Protein AF-A0A1B6LHG7-F1 (afdb_monomer)

Radius of gyration: 48.0 Å; Cα contacts (8 Å, |Δi|>4): 235; chains: 1; bounding box: 85×39×118 Å

Nearest PDB structures (foldseek):
  6tql-assembly1_A  TM=4.955E-01  e=5.278E-03  Homo sapiens
  7pfp-assembly1_A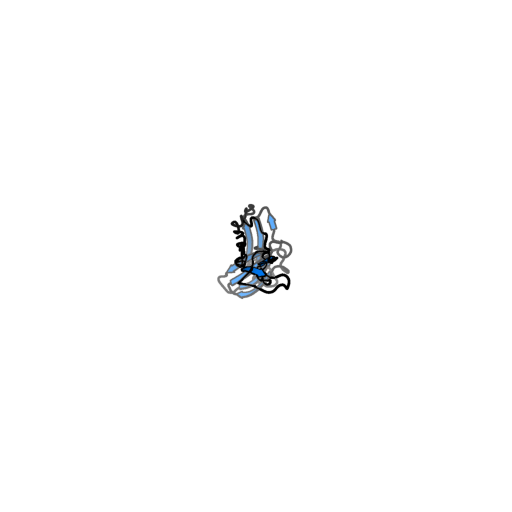  TM=5.098E-01  e=9.584E-03  Homo sapiens
  6vhh-assembly1_A  TM=4.810E-01  e=7.560E+00  Homo sapiens
  5w8m-assembly4_D  TM=4.984E-01  e=7.981E+00  Thermochaetoides thermophila
  7our-assembly1_F  TM=3.521E-01  e=5.764E+00  Gammaproteobacteria bacterium

Solvent-accessible surface area (backbone atoms only — not comparable to full-atom values): 10189 Å² total; per-residue (Å²): 132,91,60,62,48,80,46,74,49,75,52,100,54,67,38,48,24,32,39,25,19,61,97,18,65,88,69,23,55,50,80,40,76,74,39,38,70,53,72,50,75,37,42,62,84,20,81,55,23,54,26,44,77,55,96,48,32,38,36,37,44,38,35,43,30,64,42,85,87,58,90,58,92,84,42,45,77,45,79,49,74,48,80,49,89,76,72,86,75,86,79,75,73,73,82,76,80,80,72,77,76,83,78,78,80,81,79,79,75,76,83,82,78,76,73,46,80,47,46,20,42,88,82,74,42,80,55,94,76,85,59,96,87,66,68,70,44,86,44,77,48,61,74,85,93,52,98,71,87,88,81,91,87,80,89,130

Structure (mmCIF, N/CA/C/O backbone):
data_AF-A0A1B6LHG7-F1
#
_entry.id   AF-A0A1B6LHG7-F1
#
loop_
_atom_site.group_PDB
_atom_site.id
_atom_site.type_symbol
_atom_site.label_atom_id
_atom_site.label_alt_id
_atom_site.label_comp_id
_atom_site.label_asym_id
_atom_site.label_entity_id
_atom_site.label_seq_id
_atom_site.pdbx_PDB_ins_code
_atom_site.Cartn_x
_atom_site.Cartn_y
_atom_site.Cartn_z
_atom_site.occupancy
_atom_site.B_iso_or_equiv
_atom_site.auth_seq_id
_atom_site.auth_comp_id
_atom_site.auth_asym_id
_atom_site.auth_atom_id
_atom_site.pdbx_PDB_model_num
ATOM 1 N N . LYS A 1 1 ? 3.290 -0.629 -3.770 1.00 59.53 1 LYS A N 1
ATOM 2 C CA . LYS A 1 1 ? 3.063 0.649 -3.051 1.00 59.53 1 LYS A CA 1
ATOM 3 C C . LYS A 1 1 ? 2.002 0.360 -2.002 1.00 59.53 1 LYS A C 1
ATOM 5 O O . LYS A 1 1 ? 0.918 -0.052 -2.399 1.00 59.53 1 LYS A O 1
ATOM 10 N N . ASP A 1 2 ? 2.324 0.461 -0.716 1.00 69.12 2 ASP A N 1
ATOM 11 C CA . ASP A 1 2 ? 1.348 0.178 0.341 1.00 69.12 2 ASP A CA 1
ATOM 12 C C . ASP A 1 2 ? 0.274 1.267 0.357 1.00 69.12 2 ASP A C 1
ATOM 14 O O . ASP A 1 2 ? 0.584 2.455 0.314 1.00 69.12 2 ASP A O 1
ATOM 18 N N . THR A 1 3 ? -0.993 0.859 0.343 1.00 86.38 3 THR A N 1
ATOM 19 C CA . THR A 1 3 ? -2.157 1.763 0.250 1.00 86.38 3 THR A CA 1
ATOM 20 C C . THR A 1 3 ? -3.100 1.637 1.448 1.00 86.38 3 THR A C 1
ATOM 22 O O . THR A 1 3 ? -4.145 2.294 1.495 1.00 86.38 3 THR A O 1
ATOM 25 N N . ARG A 1 4 ? -2.758 0.776 2.416 1.00 92.38 4 ARG A N 1
ATOM 26 C CA . ARG A 1 4 ? -3.629 0.380 3.527 1.00 92.38 4 ARG A CA 1
ATOM 27 C C . ARG A 1 4 ? -2.841 0.216 4.823 1.00 92.38 4 ARG A C 1
ATOM 29 O O . ARG A 1 4 ? -1.697 -0.228 4.797 1.00 92.38 4 ARG A O 1
ATOM 36 N N . ILE A 1 5 ? -3.480 0.536 5.944 1.00 93.38 5 ILE A N 1
ATOM 37 C CA . ILE A 1 5 ? -2.988 0.266 7.299 1.00 93.38 5 ILE A CA 1
ATOM 38 C C . ILE A 1 5 ? -3.742 -0.949 7.835 1.00 93.38 5 ILE A C 1
ATOM 40 O O . ILE A 1 5 ? -4.970 -0.963 7.856 1.00 93.38 5 ILE A O 1
ATOM 44 N N . ALA A 1 6 ? -3.003 -1.964 8.269 1.00 94.69 6 ALA A N 1
ATOM 45 C CA . ALA A 1 6 ? -3.556 -3.191 8.822 1.00 94.69 6 ALA A CA 1
ATOM 46 C C . ALA A 1 6 ? -3.738 -3.074 10.338 1.00 94.69 6 ALA A C 1
ATOM 48 O O . ALA A 1 6 ? -2.752 -2.961 11.066 1.00 94.69 6 ALA A O 1
ATOM 49 N N . VAL A 1 7 ? -4.973 -3.158 10.826 1.00 96.44 7 VAL A N 1
ATOM 50 C CA . VAL A 1 7 ? -5.259 -3.230 12.263 1.00 96.44 7 VAL A CA 1
ATOM 51 C C . VAL A 1 7 ? -5.631 -4.662 12.605 1.00 96.44 7 VAL A C 1
ATOM 53 O O . VAL A 1 7 ? -6.748 -5.095 12.338 1.00 96.44 7 VAL A O 1
ATOM 56 N N . GLN A 1 8 ? -4.683 -5.405 13.173 1.00 96.88 8 GLN A N 1
ATOM 57 C CA . GLN A 1 8 ? -4.911 -6.767 13.646 1.00 96.88 8 GLN A CA 1
ATOM 58 C C . GLN A 1 8 ? -5.246 -6.750 15.136 1.00 96.88 8 GLN A C 1
ATOM 60 O O . GLN A 1 8 ? -4.510 -6.183 15.944 1.00 96.88 8 GLN A O 1
ATOM 65 N N . VAL A 1 9 ? -6.359 -7.377 15.495 1.00 96.50 9 VAL A N 1
ATOM 66 C CA . VAL A 1 9 ? -6.846 -7.469 16.868 1.00 96.50 9 VAL A CA 1
ATOM 67 C C . VAL A 1 9 ? -6.795 -8.918 17.308 1.00 96.50 9 VAL A C 1
ATOM 69 O O . VAL A 1 9 ? -7.274 -9.800 16.598 1.00 96.50 9 VAL A O 1
ATOM 72 N N . ARG A 1 10 ? -6.238 -9.138 18.500 1.00 96.69 10 ARG A N 1
ATOM 73 C CA . ARG A 1 10 ? -6.261 -10.422 19.192 1.00 96.69 10 ARG A CA 1
ATOM 74 C C . ARG A 1 10 ? -6.938 -10.263 20.548 1.00 96.69 10 ARG A C 1
ATOM 76 O O . ARG A 1 10 ? -6.560 -9.376 21.314 1.00 96.69 10 ARG A O 1
ATOM 83 N N . THR A 1 11 ? -7.917 -11.106 20.848 1.00 94.19 11 THR A N 1
ATOM 84 C CA . THR A 1 11 ? -8.658 -11.094 22.1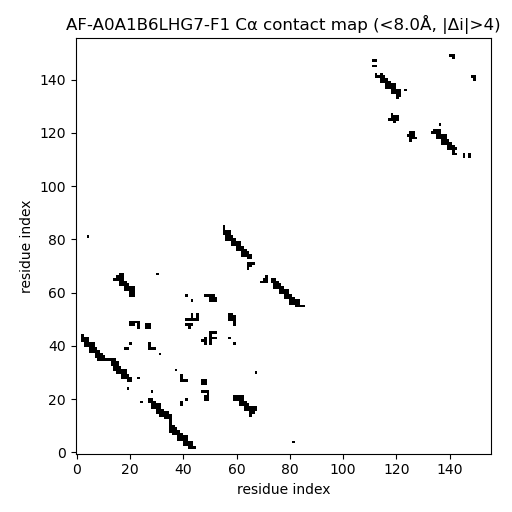17 1.00 94.19 11 THR A CA 1
ATOM 85 C C . THR A 1 11 ? -8.364 -12.349 22.939 1.00 94.19 11 THR A C 1
ATOM 87 O O . THR A 1 11 ? -7.978 -13.385 22.413 1.00 94.19 11 THR A O 1
ATOM 90 N N . ASN A 1 12 ? -8.544 -12.273 24.262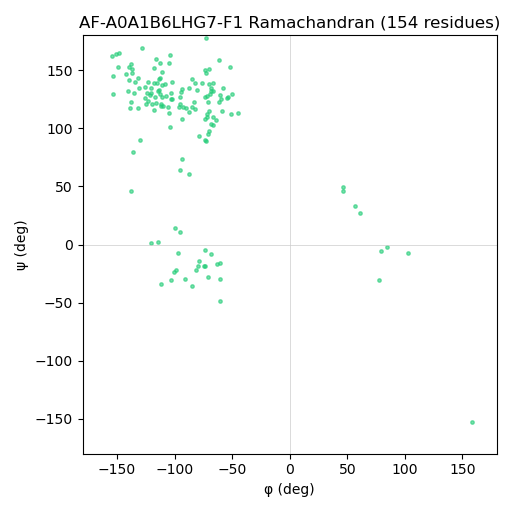 1.00 94.44 12 ASN A N 1
ATOM 91 C CA . ASN A 1 12 ? -8.309 -13.417 25.164 1.00 94.44 12 ASN A CA 1
ATOM 92 C C . ASN A 1 12 ? -9.458 -14.442 25.161 1.00 94.44 12 ASN A C 1
ATOM 94 O O . ASN A 1 12 ? -9.329 -15.527 25.721 1.00 94.44 12 ASN A O 1
ATOM 98 N N . LYS A 1 13 ? -10.611 -14.063 24.606 1.00 92.88 13 LYS A N 1
ATOM 99 C CA . LYS A 1 13 ? -11.814 -14.887 24.448 1.00 92.88 13 LYS A CA 1
ATOM 100 C C . LYS A 1 13 ? -12.391 -14.634 23.054 1.00 92.88 13 LYS A C 1
ATOM 102 O O . LYS A 1 13 ? -12.160 -13.536 22.535 1.00 92.88 13 LYS A O 1
ATOM 107 N N . PRO A 1 14 ? -13.156 -15.580 22.482 1.00 93.38 14 PRO A N 1
ATOM 108 C CA . PRO A 1 14 ? -13.823 -15.363 21.206 1.00 93.38 14 PRO A CA 1
ATOM 109 C C . PRO A 1 14 ? -14.672 -14.093 21.240 1.00 93.38 14 PRO A C 1
ATOM 111 O O . PRO A 1 14 ? -15.487 -13.893 22.145 1.00 93.38 14 PRO A O 1
ATOM 114 N N . PHE A 1 15 ? -14.441 -13.222 20.267 1.00 93.12 15 PHE A N 1
ATOM 115 C CA . PHE A 1 15 ? -15.159 -11.975 20.098 1.00 93.12 15 PHE A CA 1
ATOM 116 C C . PHE A 1 15 ? -16.329 -12.193 19.135 1.00 93.12 15 PHE A C 1
ATOM 118 O O . PHE A 1 15 ? -16.189 -12.823 18.085 1.00 93.12 15 PHE A O 1
ATOM 125 N N . ASN A 1 16 ? -17.490 -11.672 19.522 1.00 93.00 16 ASN A N 1
ATOM 126 C CA . ASN A 1 16 ? -18.686 -11.584 18.696 1.00 93.00 16 ASN A CA 1
ATOM 127 C C . ASN A 1 16 ? -19.091 -10.116 18.691 1.00 93.00 16 ASN A C 1
ATOM 129 O O . ASN A 1 16 ? -19.281 -9.559 19.768 1.00 93.00 16 ASN A O 1
ATOM 133 N N . GLY A 1 17 ? -19.163 -9.486 17.525 1.00 93.12 17 GLY A N 1
ATOM 134 C CA . GLY A 1 17 ? -19.395 -8.050 17.429 1.00 93.12 17 GLY A CA 1
ATOM 135 C C . GLY A 1 17 ? -18.920 -7.479 16.102 1.00 93.12 17 GLY A C 1
ATOM 136 O O . GLY A 1 17 ? -18.860 -8.187 15.102 1.00 93.12 17 GLY A O 1
ATOM 137 N N . ARG A 1 18 ? -18.552 -6.199 16.093 1.00 94.12 18 ARG A N 1
ATOM 138 C CA . ARG A 1 18 ? -18.073 -5.495 14.897 1.00 94.12 18 ARG A CA 1
ATOM 139 C C . ARG A 1 18 ? -16.867 -4.633 15.238 1.00 94.12 18 ARG A C 1
ATOM 141 O O . ARG A 1 18 ? -16.770 -4.085 16.337 1.00 94.12 18 ARG A O 1
ATOM 148 N N . ILE A 1 19 ? -15.952 -4.487 14.288 1.00 96.12 19 ILE A N 1
ATOM 149 C CA . ILE A 1 19 ? -14.863 -3.507 14.349 1.00 96.12 19 ILE A CA 1
ATOM 150 C C . ILE A 1 19 ? -14.980 -2.567 13.154 1.00 96.12 19 ILE A C 1
ATOM 152 O O . ILE A 1 19 ? -15.223 -3.015 12.036 1.00 96.12 19 ILE A O 1
ATOM 156 N N . TYR A 1 20 ? -14.833 -1.263 13.382 1.00 96.31 20 TYR A N 1
ATOM 157 C CA . TYR A 1 20 ? -15.019 -0.260 12.334 1.00 96.31 20 TYR A CA 1
ATOM 158 C C . TYR A 1 20 ? -14.247 1.034 12.591 1.00 96.31 20 TYR A C 1
ATOM 160 O O . TYR A 1 20 ? -13.829 1.320 13.715 1.00 96.31 20 TYR A O 1
ATOM 168 N N . ALA A 1 21 ? -14.071 1.839 11.545 1.00 97.19 21 ALA A N 1
ATOM 169 C CA . ALA A 1 21 ? -13.476 3.165 11.657 1.00 97.19 21 ALA A CA 1
ATOM 170 C C . ALA A 1 21 ? -14.503 4.207 12.137 1.00 97.19 21 ALA A C 1
ATOM 172 O O . ALA A 1 21 ? -15.618 4.307 11.618 1.00 97.19 21 ALA A O 1
ATOM 173 N N . LEU A 1 22 ? -14.127 5.023 13.121 1.00 95.12 22 LEU A N 1
ATOM 174 C CA . LEU A 1 22 ? -14.989 6.037 13.724 1.00 95.12 22 LEU A CA 1
ATOM 175 C C . LEU A 1 22 ? -15.464 7.057 12.671 1.00 95.12 22 LEU A C 1
ATOM 177 O O . LEU A 1 22 ? -14.664 7.687 11.975 1.00 95.12 22 LEU A O 1
ATOM 181 N N . GLY A 1 23 ? -16.785 7.230 12.580 1.00 93.44 23 GLY A N 1
ATOM 182 C CA . GLY A 1 23 ? -17.443 8.068 11.568 1.00 93.44 23 GLY A CA 1
ATOM 183 C C . GLY A 1 23 ? -17.700 7.367 10.226 1.00 93.44 23 GLY A C 1
ATOM 184 O O . GLY A 1 23 ? -18.295 7.969 9.336 1.00 93.44 23 GLY A O 1
ATOM 185 N N . ARG A 1 24 ? -17.276 6.105 10.073 1.00 94.94 24 ARG A N 1
ATOM 186 C CA . ARG A 1 24 ? -17.428 5.280 8.862 1.00 94.94 24 ARG A CA 1
ATOM 187 C C . ARG A 1 24 ? -17.841 3.836 9.200 1.00 94.94 24 ARG A C 1
ATOM 189 O O . ARG A 1 24 ? -17.285 2.886 8.654 1.00 94.94 24 ARG A O 1
ATOM 196 N N . SER A 1 25 ? -18.833 3.667 10.085 1.00 92.94 25 SER A N 1
ATOM 197 C CA . SER A 1 25 ? -19.317 2.341 10.519 1.00 92.94 25 SER A CA 1
ATOM 198 C C . SER A 1 25 ? -19.862 1.484 9.380 1.00 92.94 25 SER A C 1
ATOM 200 O O . SER A 1 25 ? -19.734 0.271 9.441 1.00 92.94 25 SER A O 1
ATOM 202 N N . GLU A 1 26 ? -20.419 2.090 8.328 1.00 92.44 26 GLU A N 1
ATOM 203 C CA . GLU A 1 26 ? -21.027 1.347 7.214 1.00 92.44 26 GLU A CA 1
ATOM 204 C C . GLU A 1 26 ? -20.059 1.039 6.074 1.00 92.44 26 GLU A C 1
ATOM 206 O O . GLU A 1 26 ? -20.188 0.013 5.416 1.00 92.44 26 GLU A O 1
ATOM 211 N N . THR A 1 27 ? -19.056 1.889 5.857 1.00 94.88 27 THR A N 1
ATOM 212 C CA . THR A 1 27 ? -18.136 1.770 4.713 1.00 94.88 27 THR A CA 1
ATOM 213 C C . THR A 1 27 ? -16.798 1.136 5.074 1.00 94.88 27 THR A C 1
ATOM 215 O O . THR A 1 27 ? -16.134 0.593 4.199 1.00 94.88 27 THR A O 1
ATOM 218 N N . CYS A 1 28 ? -16.383 1.191 6.343 1.00 95.81 28 CYS A N 1
ATOM 219 C CA . CYS A 1 28 ? -15.096 0.664 6.790 1.00 95.81 28 CYS A CA 1
ATOM 220 C C . CYS A 1 28 ? -15.258 -0.118 8.089 1.00 95.81 28 CYS A C 1
ATOM 222 O O . CYS A 1 28 ? -15.011 0.383 9.189 1.00 95.81 28 CYS A O 1
ATOM 224 N N . ASN A 1 29 ? -15.719 -1.354 7.940 1.00 95.75 29 ASN A N 1
ATOM 225 C CA . ASN A 1 29 ? -16.047 -2.247 9.036 1.00 95.75 29 ASN A CA 1
ATOM 226 C C . ASN A 1 29 ? -15.863 -3.707 8.637 1.00 95.75 29 ASN A C 1
ATOM 228 O O . ASN A 1 29 ? -15.826 -4.035 7.452 1.00 95.75 29 ASN A O 1
ATOM 232 N N . ILE A 1 30 ? -15.818 -4.565 9.648 1.00 96.00 30 ILE A N 1
ATOM 233 C CA . ILE A 1 30 ? -16.050 -5.997 9.509 1.00 96.00 30 ILE A CA 1
ATOM 234 C C . ILE A 1 30 ? -16.882 -6.486 10.697 1.00 96.00 30 ILE A C 1
ATOM 236 O O . ILE A 1 30 ? -16.667 -6.058 11.837 1.00 96.00 30 ILE A O 1
ATOM 240 N N . ASP A 1 31 ? -17.807 -7.401 10.433 1.00 94.88 31 ASP A N 1
ATOM 241 C CA . ASP A 1 31 ? -18.456 -8.187 11.477 1.00 94.88 31 ASP A CA 1
ATOM 242 C C . ASP A 1 31 ? -17.564 -9.368 11.853 1.00 94.88 31 ASP A C 1
ATOM 244 O O . ASP A 1 31 ? -16.939 -10.014 11.008 1.00 94.88 31 ASP A O 1
ATOM 248 N N . VAL A 1 32 ? -17.486 -9.636 13.148 1.00 94.75 32 VAL A N 1
ATOM 249 C CA . VAL A 1 32 ? -16.651 -10.682 13.720 1.00 94.75 32 VAL A CA 1
ATOM 250 C C . VAL A 1 32 ? -17.558 -11.651 14.452 1.00 94.75 32 VAL A C 1
ATOM 252 O O . VAL A 1 32 ? -18.268 -11.276 15.385 1.00 94.75 32 VAL A O 1
ATOM 255 N N . ILE A 1 33 ? -17.519 -12.908 14.025 1.00 94.12 33 ILE A N 1
ATOM 256 C CA . ILE A 1 33 ? -18.329 -13.981 14.588 1.00 94.12 33 ILE A CA 1
ATOM 257 C C . ILE A 1 33 ? -17.375 -15.017 15.163 1.00 94.12 33 ILE A C 1
ATOM 259 O O . ILE A 1 33 ? -16.610 -15.640 14.431 1.00 94.12 33 ILE A O 1
ATOM 263 N N . ASN A 1 34 ? -17.436 -15.181 16.479 1.00 94.88 34 ASN A N 1
ATOM 264 C CA . ASN A 1 34 ? -16.734 -16.194 17.253 1.00 94.88 34 ASN A CA 1
ATOM 265 C C . ASN A 1 34 ? -15.245 -16.339 16.891 1.00 94.88 34 ASN A C 1
ATOM 267 O O . ASN A 1 34 ? -14.751 -17.451 16.717 1.00 94.88 34 ASN A O 1
ATOM 271 N N . SER A 1 35 ? -14.535 -15.214 16.771 1.00 96.31 35 SER A N 1
ATOM 272 C CA . SER A 1 35 ? -13.107 -15.191 16.438 1.00 96.31 35 SER A CA 1
ATOM 273 C C . SER A 1 35 ? -12.309 -14.457 17.503 1.00 96.31 35 SER A C 1
ATOM 275 O O . SER A 1 35 ? -12.738 -13.430 18.022 1.00 96.31 35 SER A O 1
ATOM 277 N N . ASP A 1 36 ? -11.135 -14.977 17.832 1.00 96.25 36 ASP A N 1
ATOM 278 C CA . ASP A 1 36 ? -10.157 -14.348 18.715 1.00 96.25 36 ASP A CA 1
ATOM 279 C C . ASP A 1 36 ? -9.062 -13.586 17.950 1.00 96.25 36 ASP A C 1
ATOM 281 O O . ASP A 1 36 ? -8.270 -12.876 18.570 1.00 96.25 36 ASP A O 1
ATOM 285 N N . LEU A 1 37 ? -9.023 -13.700 16.616 1.00 96.94 37 LEU A N 1
ATOM 286 C CA . LEU A 1 37 ? -8.071 -13.022 15.738 1.00 96.94 37 LEU A CA 1
ATOM 287 C C . LEU A 1 37 ? -8.771 -12.497 14.481 1.00 96.94 37 LEU A C 1
ATOM 289 O O . LEU A 1 37 ? -9.273 -13.255 13.652 1.00 96.94 37 LEU A O 1
ATOM 293 N N . PHE A 1 38 ? -8.768 -11.181 14.306 1.00 96.56 38 PHE A N 1
ATOM 294 C CA . PHE A 1 38 ? -9.417 -10.530 13.169 1.00 96.56 38 PHE A CA 1
ATOM 295 C C . PHE A 1 38 ? -8.676 -9.260 12.756 1.00 96.56 38 PHE A C 1
ATOM 297 O O . PHE A 1 38 ? -7.799 -8.765 13.468 1.00 96.56 38 PHE A O 1
ATOM 304 N N . ARG A 1 39 ? -8.983 -8.755 11.558 1.00 96.56 39 ARG A N 1
ATOM 305 C CA . ARG A 1 39 ? -8.240 -7.658 10.937 1.00 96.56 39 ARG A CA 1
ATOM 306 C C . ARG A 1 39 ? -9.163 -6.682 10.224 1.00 96.56 39 ARG A C 1
ATOM 308 O O . ARG A 1 39 ? -9.959 -7.098 9.394 1.00 96.56 39 ARG A O 1
ATOM 315 N N . LEU A 1 40 ? -8.970 -5.392 10.482 1.00 96.69 40 LEU A N 1
ATOM 316 C CA . LEU A 1 40 ? -9.568 -4.303 9.715 1.00 96.69 40 LEU A CA 1
ATOM 317 C C . LEU A 1 40 ? -8.490 -3.616 8.865 1.00 96.69 40 LEU A C 1
ATOM 319 O O . LEU A 1 40 ? -7.453 -3.200 9.385 1.00 96.69 40 LEU A O 1
ATOM 323 N N . ASP A 1 41 ? -8.751 -3.482 7.567 1.00 95.69 41 ASP A N 1
ATOM 324 C CA . ASP A 1 41 ? -7.907 -2.729 6.640 1.00 95.69 41 ASP A CA 1
ATOM 325 C C . ASP A 1 41 ? -8.402 -1.289 6.518 1.00 95.69 41 ASP A C 1
ATOM 327 O O . ASP A 1 41 ? -9.502 -1.039 6.033 1.00 95.69 41 ASP A O 1
ATOM 331 N N . LEU A 1 42 ? -7.564 -0.332 6.904 1.00 95.25 42 LEU A N 1
ATOM 332 C CA . LEU A 1 42 ? -7.865 1.090 6.793 1.00 95.25 42 LEU A CA 1
ATOM 333 C C . LEU A 1 42 ? -7.254 1.657 5.512 1.00 95.25 42 LEU A C 1
ATOM 335 O O . LEU A 1 42 ? -6.033 1.674 5.344 1.00 95.25 42 LEU A O 1
ATOM 339 N N . THR A 1 43 ? -8.089 2.167 4.611 1.00 93.69 43 THR A N 1
ATOM 340 C CA . THR A 1 43 ? -7.638 2.839 3.384 1.00 93.69 43 THR A CA 1
ATOM 341 C C . THR A 1 43 ? -6.912 4.145 3.713 1.00 93.69 43 THR A C 1
ATOM 343 O O . THR A 1 43 ? -7.446 4.978 4.452 1.00 93.69 43 THR A O 1
ATOM 346 N N . MET A 1 44 ? -5.736 4.382 3.128 1.00 91.50 44 MET A N 1
ATOM 347 C CA . MET A 1 44 ? -4.983 5.630 3.342 1.00 91.50 44 MET A CA 1
ATOM 348 C C . MET A 1 44 ? -5.577 6.853 2.624 1.00 91.50 44 MET A C 1
ATOM 350 O O . MET A 1 44 ? -5.283 7.975 3.017 1.00 91.50 44 MET A O 1
ATOM 354 N N . SER A 1 45 ? -6.433 6.653 1.614 1.00 85.75 45 SER A N 1
ATOM 355 C CA . SER A 1 45 ? -7.102 7.715 0.837 1.00 85.75 45 SER A CA 1
ATOM 356 C C . SER A 1 45 ? -8.145 8.518 1.629 1.00 85.75 45 SER A C 1
ATOM 358 O O . SER A 1 45 ? -8.666 9.509 1.128 1.00 85.75 45 SER A O 1
ATOM 360 N N . GLY A 1 46 ? -8.475 8.099 2.855 1.00 77.88 46 GLY A N 1
ATOM 361 C CA . GLY A 1 46 ? -9.346 8.828 3.781 1.00 77.88 46 GLY A CA 1
ATOM 362 C C . GLY A 1 46 ? -10.850 8.742 3.495 1.00 77.88 46 GLY A C 1
ATOM 363 O O . GLY A 1 46 ? -11.631 8.748 4.442 1.00 77.88 46 GLY A O 1
ATOM 364 N N . GLN A 1 47 ? -11.279 8.598 2.238 1.00 84.81 47 GLN A N 1
ATOM 365 C CA . GLN A 1 47 ? -12.699 8.643 1.861 1.00 84.81 47 GLN A CA 1
ATOM 366 C C . GLN A 1 47 ? -13.537 7.541 2.534 1.00 84.81 47 GLN A C 1
ATOM 368 O O . GLN A 1 47 ? -14.554 7.847 3.167 1.00 84.81 47 GLN A O 1
ATOM 373 N N . ASP A 1 48 ? -13.062 6.296 2.485 1.00 89.38 48 ASP A N 1
ATOM 374 C CA . ASP A 1 48 ? -13.832 5.129 2.931 1.00 89.38 48 ASP A CA 1
ATOM 375 C C . ASP A 1 48 ? -13.720 4.882 4.439 1.00 89.38 48 ASP A C 1
ATOM 377 O O . ASP A 1 48 ? -14.703 4.512 5.079 1.00 89.38 48 ASP A O 1
ATOM 381 N N . CYS A 1 49 ? -12.544 5.147 5.020 1.00 94.62 49 CYS A N 1
ATOM 382 C CA . CYS A 1 49 ? -12.228 4.846 6.421 1.00 94.62 49 CYS A CA 1
ATOM 383 C C . CYS A 1 49 ? -11.994 6.072 7.315 1.00 94.62 49 CYS A C 1
ATOM 385 O O . CYS A 1 49 ? -11.671 5.895 8.483 1.00 94.62 49 CYS A O 1
ATOM 387 N N . ASN A 1 50 ? -12.131 7.308 6.822 1.00 95.19 50 ASN A N 1
ATOM 388 C CA . ASN A 1 50 ? -11.839 8.536 7.585 1.00 95.19 50 ASN A CA 1
ATOM 389 C C . ASN A 1 50 ? -10.394 8.587 8.132 1.00 95.19 50 ASN A C 1
ATOM 391 O O . ASN A 1 50 ? -10.119 9.093 9.221 1.00 95.19 50 ASN A O 1
ATOM 395 N N . THR A 1 51 ? -9.446 8.006 7.394 1.00 95.31 51 THR A N 1
ATOM 396 C CA . THR A 1 51 ? -8.014 8.088 7.705 1.00 95.31 51 THR A CA 1
ATOM 397 C C . THR A 1 51 ? -7.513 9.501 7.433 1.00 95.31 51 THR A C 1
ATOM 399 O O . THR A 1 51 ? -7.622 9.998 6.316 1.00 95.31 51 THR A O 1
ATOM 402 N N . GLN A 1 52 ? -6.946 10.143 8.450 1.00 94.62 52 GLN A N 1
ATOM 403 C CA . GLN A 1 52 ? -6.371 11.482 8.351 1.00 94.62 52 GLN A CA 1
ATOM 404 C C . GLN A 1 52 ? -4.875 11.378 8.076 1.00 94.62 52 GLN A C 1
ATOM 406 O O . GLN A 1 52 ? -4.177 10.669 8.800 1.00 94.62 52 GLN A O 1
ATOM 411 N N . SER A 1 53 ? -4.377 12.110 7.083 1.00 92.62 53 SER A N 1
ATOM 412 C CA . SER A 1 53 ? -2.953 12.167 6.746 1.00 92.62 53 SER A CA 1
ATOM 413 C C . SER A 1 53 ? -2.402 13.577 6.953 1.00 92.62 53 SER A C 1
ATOM 415 O O . SER A 1 53 ? -2.866 14.519 6.312 1.00 92.62 53 SER A O 1
ATOM 417 N N . VAL A 1 54 ? -1.390 13.724 7.806 1.00 92.06 54 VAL A N 1
ATOM 418 C CA . VAL A 1 54 ? -0.677 14.987 8.041 1.00 92.06 54 VAL A CA 1
ATOM 419 C C . VAL A 1 54 ? 0.819 14.703 7.983 1.00 92.06 54 VAL A C 1
ATOM 421 O O . VAL A 1 54 ? 1.318 13.913 8.778 1.00 92.06 54 VAL A O 1
ATOM 424 N N . THR A 1 55 ? 1.529 15.313 7.028 1.00 88.50 55 THR A N 1
ATOM 425 C CA . THR A 1 55 ? 3.005 15.260 6.922 1.00 88.50 55 THR A CA 1
ATOM 426 C C . THR A 1 55 ? 3.602 13.847 7.077 1.00 88.50 55 THR A C 1
ATOM 428 O O . THR A 1 55 ? 4.488 13.628 7.897 1.00 88.50 55 THR A O 1
ATOM 431 N N . GLY A 1 56 ? 3.078 12.858 6.342 1.00 88.31 56 GLY A N 1
ATOM 432 C CA . GLY A 1 56 ? 3.547 11.462 6.410 1.00 88.31 56 GLY A CA 1
ATOM 433 C C . GLY A 1 56 ? 3.024 10.646 7.601 1.00 88.31 56 GLY A C 1
ATOM 434 O O . GLY A 1 56 ? 3.232 9.436 7.651 1.00 88.31 56 GLY A O 1
ATOM 435 N N . VAL A 1 57 ? 2.296 11.267 8.531 1.00 92.69 57 VAL A N 1
ATOM 436 C CA . VAL A 1 57 ? 1.608 10.593 9.638 1.00 92.69 57 VAL A CA 1
ATOM 437 C C . VAL A 1 57 ? 0.161 10.327 9.247 1.00 92.69 57 VAL A C 1
ATOM 439 O O . VAL A 1 57 ? -0.606 11.254 8.992 1.00 92.69 57 VAL A O 1
ATOM 442 N N . TYR A 1 58 ? -0.229 9.059 9.248 1.00 94.62 58 TYR A N 1
ATOM 443 C CA . TYR A 1 58 ? -1.599 8.618 9.028 1.00 94.62 58 TYR A CA 1
ATOM 444 C C . TYR A 1 58 ? -2.221 8.221 10.359 1.00 94.62 58 TYR A C 1
ATOM 446 O O . TYR A 1 58 ? -1.629 7.463 11.127 1.00 94.62 58 TYR A O 1
ATOM 454 N N . SER A 1 59 ? -3.414 8.730 10.644 1.00 95.81 59 SER A N 1
ATOM 455 C CA . SER A 1 59 ? -4.129 8.454 11.883 1.00 95.81 59 SER A CA 1
ATOM 456 C C . SER A 1 59 ? -5.578 8.071 11.631 1.00 95.81 59 SER A C 1
ATOM 458 O O . SER A 1 59 ? -6.233 8.596 10.732 1.00 95.81 59 SER A O 1
ATOM 460 N N . ASN A 1 60 ? -6.075 7.142 12.436 1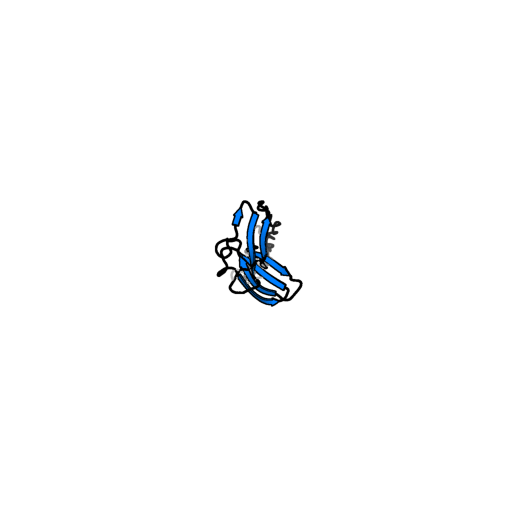.00 96.94 60 ASN A N 1
ATOM 461 C CA . ASN A 1 60 ? -7.454 6.690 12.388 1.00 96.94 60 ASN A CA 1
ATOM 462 C C . ASN A 1 60 ? -7.908 6.273 13.785 1.00 96.94 60 ASN A C 1
ATOM 464 O O . ASN A 1 60 ? -7.093 5.863 14.611 1.00 96.94 60 ASN A O 1
ATOM 468 N N . THR A 1 61 ? -9.202 6.374 14.054 1.00 97.38 61 THR A N 1
ATOM 469 C CA . THR A 1 61 ? -9.776 5.905 15.312 1.00 97.38 61 THR A CA 1
ATOM 470 C C . THR A 1 61 ? -10.653 4.706 15.010 1.00 97.38 61 THR A C 1
ATOM 472 O O . THR A 1 61 ? -11.605 4.828 14.251 1.00 97.38 61 THR A O 1
ATOM 475 N N . VAL A 1 62 ? -10.339 3.566 15.609 1.00 97.25 62 VAL A N 1
ATOM 476 C CA . VAL A 1 62 ? -11.032 2.296 15.399 1.00 97.25 62 VAL A CA 1
ATOM 477 C C . VAL A 1 62 ? -11.843 1.955 16.639 1.00 97.25 62 VAL A C 1
ATOM 479 O O . VAL A 1 62 ? -11.375 2.131 17.765 1.00 97.25 62 VAL A O 1
ATOM 482 N N . VAL A 1 63 ? -13.058 1.468 16.431 1.00 96.62 63 VAL A N 1
ATOM 483 C CA . VAL A 1 63 ? -13.996 1.076 17.480 1.00 96.62 63 VAL A CA 1
ATOM 484 C C . VAL A 1 63 ? -14.193 -0.432 17.430 1.00 96.62 63 VAL A C 1
ATOM 486 O O . VAL A 1 63 ? -14.462 -0.976 16.363 1.00 96.62 63 VAL A O 1
ATOM 489 N N . LEU A 1 64 ? -14.060 -1.099 18.576 1.00 95.81 64 LEU A N 1
ATOM 490 C CA . LEU A 1 64 ? -14.443 -2.494 18.783 1.00 95.81 64 LEU A CA 1
ATOM 491 C C . LEU A 1 64 ? -15.737 -2.505 19.590 1.00 95.81 64 LEU A C 1
ATOM 493 O O . LEU A 1 64 ? -15.736 -2.119 20.764 1.00 95.81 64 LEU A O 1
ATOM 497 N N . GLN A 1 65 ? -16.808 -2.965 18.957 1.00 94.38 65 GLN A N 1
ATOM 498 C CA . GLN A 1 65 ? -18.153 -2.996 19.511 1.00 94.38 65 GLN A CA 1
ATOM 499 C C . GLN A 1 65 ? -18.588 -4.445 19.744 1.00 94.38 65 GLN A C 1
ATOM 501 O O . GLN A 1 65 ? -18.654 -5.222 18.796 1.00 94.38 65 GLN A O 1
ATOM 506 N N . HIS A 1 66 ? -18.883 -4.822 20.990 1.00 90.69 66 HIS A N 1
ATOM 507 C CA . HIS A 1 66 ? -19.277 -6.199 21.342 1.00 90.69 66 HIS A CA 1
ATOM 508 C C . HIS A 1 66 ? -20.707 -6.552 20.911 1.00 90.69 66 HIS A C 1
ATOM 510 O O . HIS A 1 66 ? -21.071 -7.719 20.851 1.00 90.69 66 HIS A O 1
ATOM 516 N N . HIS A 1 67 ? -21.550 -5.559 20.644 1.00 83.75 67 HIS A N 1
ATOM 517 C CA . HIS A 1 67 ? -22.890 -5.777 20.107 1.00 83.75 67 HIS A CA 1
ATOM 518 C C . HIS A 1 67 ? -22.941 -5.267 18.667 1.00 83.75 67 HIS A C 1
ATOM 520 O O . HIS A 1 67 ? -22.270 -4.296 18.348 1.00 83.75 67 HIS A O 1
ATOM 526 N N . SER A 1 68 ? -23.744 -5.854 17.784 1.00 71.88 68 SER A N 1
ATOM 527 C CA . SER A 1 68 ? -23.809 -5.418 16.376 1.00 71.88 68 SER A CA 1
ATOM 528 C C . SER A 1 68 ? -24.497 -4.058 16.184 1.00 71.88 68 SER A C 1
ATOM 530 O O . SER A 1 68 ? -24.170 -3.329 15.255 1.00 71.88 68 SER A O 1
ATOM 532 N N . VAL A 1 69 ? -25.422 -3.691 17.082 1.00 73.62 69 VAL A N 1
ATOM 533 C CA . VAL A 1 69 ? -26.289 -2.500 16.915 1.00 73.62 69 VAL A CA 1
ATOM 534 C C . VAL A 1 69 ? -26.023 -1.358 17.906 1.00 73.62 69 VAL A C 1
ATOM 536 O O . VAL A 1 69 ? -26.183 -0.197 17.546 1.00 73.62 69 VAL A O 1
ATOM 539 N N . VAL A 1 70 ? -25.640 -1.642 19.154 1.00 81.19 70 VAL A N 1
ATOM 540 C CA . VAL A 1 70 ? -25.645 -0.640 20.236 1.00 81.19 70 VAL A CA 1
ATOM 541 C C . VAL A 1 70 ? -24.262 -0.536 20.860 1.00 81.19 70 VAL A C 1
ATOM 543 O O . VAL A 1 70 ? -23.696 -1.554 21.255 1.00 81.19 70 VAL A O 1
ATOM 546 N N . MET A 1 71 ? -23.749 0.692 20.998 1.00 83.31 71 MET A N 1
ATOM 547 C CA . MET A 1 71 ? -22.533 0.941 21.770 1.00 83.31 71 MET A CA 1
ATOM 548 C C . MET A 1 71 ? -22.805 0.894 23.275 1.00 83.31 71 MET A C 1
ATOM 550 O O . MET A 1 71 ? -23.786 1.441 23.779 1.00 83.31 71 MET A O 1
ATOM 554 N N . THR A 1 72 ? -21.890 0.280 24.011 1.00 87.31 72 THR A N 1
ATOM 555 C CA . THR A 1 72 ? -21.943 0.089 25.459 1.00 87.31 72 THR A CA 1
ATOM 556 C C . THR A 1 72 ? -20.651 0.568 26.120 1.00 87.31 72 THR A C 1
ATOM 558 O O . THR A 1 72 ? -19.634 0.800 25.471 1.00 87.31 72 THR A O 1
ATOM 561 N N . LYS A 1 73 ? -20.644 0.655 27.457 1.00 86.19 73 LYS A N 1
ATOM 562 C CA . LYS A 1 73 ? -19.426 0.977 28.228 1.00 86.19 73 LYS A CA 1
ATOM 563 C C . LYS A 1 73 ? -18.310 -0.072 28.086 1.00 86.19 73 LYS A C 1
ATOM 565 O O . LYS A 1 73 ? -17.174 0.205 28.465 1.00 86.19 73 LYS A O 1
ATOM 570 N N . ALA A 1 74 ? -18.626 -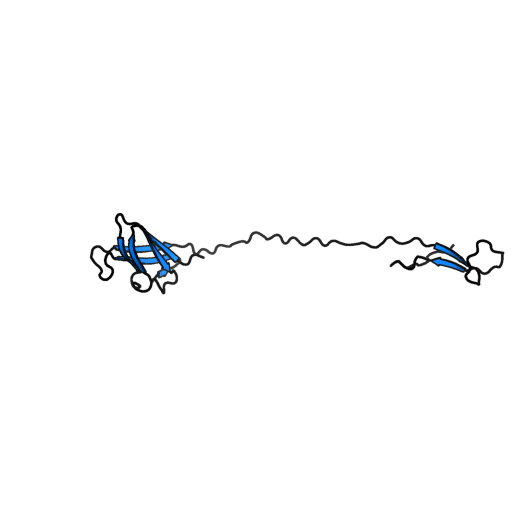1.274 27.600 1.00 85.31 74 ALA A N 1
ATOM 571 C CA . ALA A 1 74 ? -17.648 -2.340 27.403 1.00 85.31 74 ALA A CA 1
ATOM 572 C C . ALA A 1 74 ? -16.822 -2.159 26.118 1.00 85.31 74 ALA A C 1
ATOM 574 O O . ALA A 1 74 ? -15.737 -2.738 26.003 1.00 85.31 74 ALA A O 1
ATOM 575 N N . ASP A 1 75 ? -17.308 -1.344 25.182 1.00 92.25 75 ASP A N 1
ATOM 576 C CA . ASP A 1 75 ? -16.674 -1.140 23.886 1.00 92.25 75 ASP A CA 1
ATOM 577 C C . ASP A 1 75 ? -15.371 -0.360 24.007 1.00 92.25 75 ASP A C 1
ATOM 579 O O . ASP A 1 75 ? -15.151 0.425 24.937 1.00 92.25 75 ASP A O 1
ATOM 583 N N . LYS A 1 76 ? -14.463 -0.626 23.071 1.00 94.56 76 LYS A N 1
ATOM 584 C CA . LYS A 1 76 ? -13.103 -0.088 23.101 1.00 94.56 76 LYS A CA 1
ATOM 585 C C . LYS A 1 76 ? -12.863 0.782 21.886 1.00 94.56 76 LYS A C 1
ATOM 587 O O . LYS A 1 76 ? -13.258 0.441 20.778 1.00 94.56 76 LYS A O 1
ATOM 592 N N . ILE A 1 77 ? -12.189 1.902 22.108 1.00 95.69 77 ILE A N 1
ATOM 593 C CA . ILE A 1 77 ? -11.847 2.865 21.068 1.00 95.69 77 ILE A CA 1
ATOM 594 C C . ILE A 1 77 ? -10.331 3.029 21.080 1.00 95.69 77 ILE A C 1
ATOM 596 O O . ILE A 1 77 ? -9.749 3.368 22.111 1.00 95.69 77 ILE A O 1
ATOM 600 N N . TYR A 1 78 ? -9.697 2.795 19.937 1.00 97.25 78 TYR A N 1
ATOM 601 C CA . TYR A 1 78 ? -8.251 2.873 19.768 1.00 97.25 78 TYR A CA 1
ATOM 602 C C . TYR A 1 78 ? -7.899 3.910 18.717 1.00 97.25 78 TYR A C 1
ATOM 604 O O . TYR A 1 78 ? -8.416 3.883 17.604 1.00 97.25 78 TYR A O 1
ATOM 612 N N . LYS A 1 79 ? -6.970 4.806 19.046 1.00 96.94 79 LYS A N 1
ATOM 613 C CA . LYS A 1 79 ? -6.395 5.733 18.073 1.00 96.94 79 LYS A CA 1
ATOM 614 C C . LYS A 1 79 ? -5.120 5.130 17.493 1.00 96.94 79 LYS A C 1
ATOM 616 O O . LYS A 1 79 ? -4.100 5.066 18.172 1.00 96.94 79 LYS A O 1
ATOM 621 N N . VAL A 1 80 ? -5.189 4.702 16.240 1.00 95.81 80 VAL A N 1
ATOM 622 C CA . VAL A 1 80 ? -4.075 4.140 15.474 1.00 95.81 80 VAL A CA 1
ATOM 623 C C . VAL A 1 80 ? -3.320 5.277 14.790 1.00 95.81 80 VAL A C 1
ATOM 625 O O . VAL A 1 80 ? -3.932 6.181 14.216 1.00 95.81 80 VAL A O 1
ATOM 628 N N . LYS A 1 81 ? -1.986 5.248 14.859 1.00 95.00 81 LYS A N 1
ATOM 629 C CA . LYS A 1 81 ? -1.098 6.187 14.164 1.00 95.00 81 LYS A CA 1
ATOM 630 C C . LYS A 1 81 ? 0.056 5.431 13.516 1.00 95.00 81 LYS A C 1
ATOM 632 O O . LYS A 1 81 ? 0.730 4.659 14.189 1.00 95.00 81 LYS A O 1
ATOM 637 N N . CYS A 1 82 ? 0.303 5.703 12.242 1.00 93.25 82 CYS A N 1
ATOM 638 C CA . CYS A 1 82 ? 1.425 5.167 11.481 1.00 93.25 82 CYS A CA 1
ATOM 639 C C . CYS A 1 82 ? 2.200 6.325 10.855 1.00 93.25 82 CYS A C 1
ATOM 641 O O . CYS A 1 82 ? 1.617 7.154 10.159 1.00 93.25 82 CYS A O 1
ATOM 643 N N . THR A 1 83 ? 3.505 6.377 11.095 1.00 92.50 83 THR A N 1
ATOM 644 C CA . THR A 1 83 ? 4.391 7.389 10.512 1.00 92.50 83 THR A CA 1
ATOM 645 C C . THR A 1 83 ? 5.179 6.754 9.381 1.00 92.50 83 THR A C 1
ATOM 647 O O . THR A 1 83 ? 5.841 5.740 9.586 1.00 92.50 83 THR A O 1
ATOM 650 N N . TYR A 1 84 ? 5.108 7.356 8.200 1.00 88.50 84 TYR A N 1
ATOM 651 C CA . TYR A 1 84 ? 5.847 6.929 7.021 1.00 88.50 84 TYR A CA 1
ATOM 652 C C . TYR A 1 84 ? 6.919 7.956 6.689 1.00 88.50 84 TYR A C 1
ATOM 654 O O . TYR A 1 84 ? 6.671 9.163 6.710 1.00 88.50 84 TYR A O 1
ATOM 662 N N . ASP A 1 85 ? 8.102 7.456 6.353 1.00 84.44 85 ASP A N 1
ATOM 663 C CA . ASP A 1 85 ? 9.177 8.279 5.824 1.00 84.44 85 ASP A CA 1
ATOM 664 C C . ASP A 1 85 ? 8.832 8.703 4.388 1.00 84.44 85 ASP A C 1
ATOM 666 O O . ASP A 1 85 ? 8.746 7.875 3.480 1.00 84.44 85 ASP A O 1
ATOM 670 N N . MET A 1 86 ? 8.588 10.002 4.215 1.00 74.12 86 MET A N 1
ATOM 671 C CA . MET A 1 86 ? 8.281 10.641 2.932 1.00 74.12 86 MET A CA 1
ATOM 672 C C . MET A 1 86 ? 9.533 11.232 2.270 1.00 74.12 86 MET A C 1
ATOM 674 O O . MET A 1 86 ? 9.412 11.989 1.306 1.00 74.12 86 MET A O 1
ATOM 678 N N . SER A 1 87 ? 10.731 10.924 2.778 1.00 79.19 87 SER A N 1
ATOM 679 C CA . SER A 1 87 ? 11.973 11.356 2.148 1.00 79.19 87 SER A CA 1
ATOM 680 C C . SER A 1 87 ? 12.058 10.848 0.705 1.00 79.19 87 SER A C 1
ATOM 682 O O . SER A 1 87 ? 11.751 9.694 0.386 1.00 79.19 87 SER A O 1
ATOM 684 N N . SER A 1 88 ? 12.463 11.738 -0.201 1.00 64.31 88 SER A N 1
ATOM 685 C CA . SER A 1 88 ? 12.731 11.381 -1.587 1.00 64.31 88 SER A CA 1
ATOM 686 C C . SER A 1 88 ? 13.905 10.408 -1.630 1.00 64.31 88 SER A C 1
ATOM 688 O O . SER A 1 88 ? 15.053 10.796 -1.408 1.00 64.31 88 SER A O 1
ATOM 690 N N . LYS A 1 89 ? 13.630 9.135 -1.917 1.00 68.94 89 LYS A N 1
ATOM 691 C CA . LYS A 1 89 ? 14.688 8.161 -2.185 1.00 68.94 89 LYS A CA 1
ATOM 692 C C . LYS A 1 89 ? 15.121 8.299 -3.638 1.00 68.94 89 LYS A C 1
ATOM 694 O O . LYS A 1 89 ? 14.335 8.035 -4.544 1.00 68.94 89 LYS A O 1
ATOM 699 N N . ASN A 1 90 ? 16.377 8.680 -3.854 1.00 65.94 90 ASN A N 1
ATOM 700 C CA . ASN A 1 90 ? 17.008 8.565 -5.165 1.00 65.94 90 ASN A CA 1
ATOM 701 C C . ASN A 1 90 ? 17.251 7.080 -5.437 1.00 65.94 90 ASN A C 1
ATOM 703 O O . ASN A 1 90 ? 18.232 6.504 -4.971 1.00 65.94 90 ASN A O 1
ATOM 707 N N . ILE A 1 91 ? 16.316 6.447 -6.142 1.00 64.00 91 ILE A N 1
ATOM 708 C CA . ILE A 1 91 ? 16.479 5.073 -6.610 1.00 64.00 91 ILE A CA 1
ATOM 709 C C . ILE A 1 91 ? 17.367 5.144 -7.852 1.00 64.00 91 ILE A C 1
ATOM 711 O O . ILE A 1 91 ? 16.889 5.388 -8.958 1.00 64.00 91 ILE A O 1
ATOM 715 N N . THR A 1 92 ? 18.674 4.984 -7.673 1.00 65.62 92 THR A N 1
ATOM 716 C CA . THR A 1 92 ? 19.582 4.742 -8.791 1.00 65.62 92 THR A CA 1
ATOM 717 C C . THR A 1 92 ? 19.332 3.328 -9.293 1.00 65.62 92 THR A C 1
ATOM 719 O O . THR A 1 92 ? 19.649 2.346 -8.624 1.00 65.62 92 THR A O 1
ATOM 722 N N . PHE A 1 93 ? 18.745 3.212 -10.483 1.00 62.38 93 PHE A N 1
ATOM 723 C CA . PHE A 1 93 ? 18.833 1.970 -11.237 1.00 62.38 93 PHE A CA 1
ATOM 724 C C . PHE A 1 93 ? 20.322 1.715 -11.469 1.00 62.38 93 PHE A C 1
ATOM 726 O O . PHE A 1 93 ? 20.999 2.535 -12.092 1.00 62.38 93 PHE A O 1
ATOM 733 N N . GLY A 1 94 ? 20.852 0.632 -10.892 1.00 59.94 94 GLY A N 1
ATOM 734 C CA . GLY A 1 94 ? 22.212 0.192 -11.184 1.00 59.94 94 GLY A CA 1
ATOM 735 C C . GLY A 1 94 ? 22.367 0.122 -12.697 1.00 59.94 94 GLY A C 1
ATOM 736 O O . GLY A 1 94 ? 21.478 -0.405 -13.366 1.00 59.94 94 GLY A O 1
ATOM 737 N N . MET A 1 95 ? 23.426 0.743 -13.221 1.00 60.56 95 MET A N 1
ATOM 738 C CA . MET A 1 95 ? 23.661 0.887 -14.657 1.00 60.56 95 MET A CA 1
ATOM 739 C C . MET A 1 95 ? 23.383 -0.443 -15.359 1.00 60.56 95 MET A C 1
ATOM 741 O O . MET A 1 95 ? 24.076 -1.430 -15.116 1.00 60.56 95 MET A O 1
ATOM 745 N N . MET A 1 96 ? 22.345 -0.476 -16.193 1.00 57.88 96 MET A N 1
ATOM 746 C CA . MET A 1 96 ? 22.076 -1.627 -17.040 1.00 57.88 96 MET A CA 1
ATOM 747 C C . MET A 1 96 ? 23.181 -1.637 -18.098 1.00 57.88 96 MET A C 1
ATOM 749 O O . MET A 1 96 ? 23.277 -0.665 -18.851 1.00 57.88 96 MET A O 1
ATOM 753 N N . PRO A 1 97 ? 24.066 -2.649 -18.139 1.00 58.03 97 PRO A N 1
ATOM 754 C CA . PRO A 1 97 ? 25.107 -2.675 -19.146 1.00 58.03 97 PRO A CA 1
ATOM 755 C C . PRO A 1 97 ? 24.426 -2.871 -20.498 1.00 58.03 97 PRO A C 1
ATOM 757 O O . PRO A 1 97 ? 23.891 -3.942 -20.789 1.00 58.03 97 PRO A O 1
ATOM 760 N N . ILE A 1 98 ? 24.431 -1.824 -21.317 1.00 62.16 98 ILE A N 1
ATOM 761 C CA . ILE A 1 98 ? 24.143 -1.940 -22.740 1.00 62.16 98 ILE A CA 1
ATOM 762 C C . ILE A 1 98 ? 25.352 -2.678 -23.308 1.00 62.16 98 ILE A C 1
ATOM 764 O O . ILE A 1 98 ? 26.421 -2.099 -23.480 1.00 62.16 98 ILE A O 1
ATOM 768 N N . ARG A 1 99 ? 25.230 -3.994 -23.482 1.00 64.75 99 ARG A N 1
ATOM 769 C CA . ARG A 1 99 ? 26.175 -4.731 -24.315 1.00 64.75 99 ARG A CA 1
ATOM 770 C C . ARG A 1 99 ? 25.821 -4.371 -25.748 1.00 64.75 99 ARG A C 1
ATOM 772 O O . ARG A 1 99 ? 24.766 -4.789 -26.221 1.00 64.75 99 ARG A O 1
ATOM 779 N N . ASP A 1 100 ? 26.662 -3.574 -26.400 1.00 61.16 100 ASP A N 1
ATOM 780 C CA . ASP A 1 100 ? 26.607 -3.456 -27.853 1.00 61.16 100 ASP A CA 1
ATOM 781 C C . ASP A 1 100 ? 26.711 -4.874 -28.436 1.00 61.16 100 ASP A C 1
ATOM 783 O O . ASP A 1 100 ? 27.620 -5.619 -28.048 1.00 61.16 100 ASP A O 1
ATOM 787 N N . PRO A 1 101 ? 25.775 -5.310 -29.296 1.00 58.25 101 PRO A N 1
ATOM 788 C CA . PRO A 1 101 ? 25.938 -6.577 -29.986 1.00 58.25 101 PRO A CA 1
ATOM 789 C C . PRO A 1 101 ? 27.219 -6.494 -30.822 1.00 58.25 101 PRO A C 1
ATOM 791 O O . PRO A 1 101 ? 27.411 -5.528 -31.561 1.00 58.25 101 PRO A O 1
ATOM 794 N N . GLU A 1 102 ? 28.108 -7.483 -30.687 1.00 56.81 102 GLU A N 1
ATOM 795 C CA . GLU A 1 102 ? 29.312 -7.588 -31.513 1.00 56.81 102 GLU A CA 1
ATOM 796 C C . GLU A 1 102 ? 28.920 -7.479 -32.992 1.00 56.8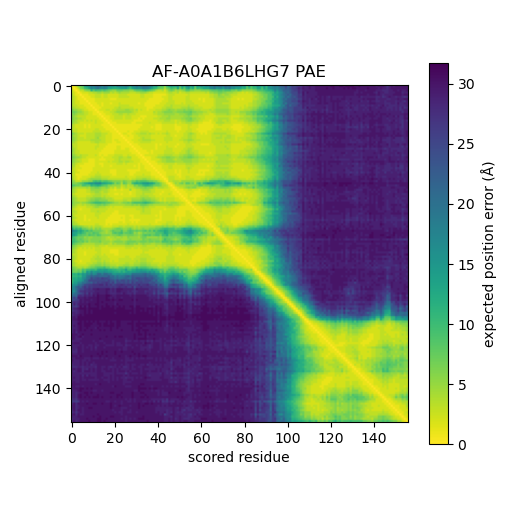1 102 GLU A C 1
ATOM 798 O O . GLU A 1 102 ? 28.245 -8.351 -33.544 1.00 56.81 102 GLU A O 1
ATOM 803 N N . MET A 1 103 ? 29.333 -6.389 -33.644 1.00 56.88 103 MET A N 1
ATOM 804 C CA . MET A 1 103 ? 29.289 -6.298 -35.096 1.00 56.88 103 MET A CA 1
ATOM 805 C C . MET A 1 103 ? 30.313 -7.285 -35.647 1.00 56.88 103 MET A C 1
ATOM 807 O O . MET A 1 103 ? 31.517 -7.039 -35.619 1.00 56.88 103 MET A O 1
ATOM 811 N N . ILE A 1 104 ? 29.824 -8.415 -36.146 1.00 57.25 104 ILE A N 1
ATOM 812 C CA . ILE A 1 104 ? 30.631 -9.381 -36.881 1.00 57.25 104 ILE A CA 1
ATOM 813 C C . ILE A 1 104 ? 31.045 -8.694 -38.187 1.00 57.25 104 ILE A C 1
ATOM 815 O O . ILE A 1 104 ? 30.239 -8.555 -39.108 1.00 57.25 104 ILE A O 1
ATOM 819 N N . SER A 1 105 ? 32.288 -8.224 -38.283 1.00 56.62 105 SER A N 1
ATOM 820 C CA . SER A 1 105 ? 32.832 -7.736 -39.549 1.00 56.62 105 SER A CA 1
ATOM 821 C C . SER A 1 105 ? 33.093 -8.935 -40.460 1.00 56.62 105 SER A C 1
ATOM 823 O O . SER A 1 105 ? 34.169 -9.532 -40.439 1.00 56.62 105 SER A O 1
ATOM 825 N N . ILE A 1 106 ? 32.092 -9.320 -41.247 1.00 51.47 106 ILE A N 1
ATOM 826 C CA . ILE A 1 106 ? 32.255 -10.313 -42.308 1.00 51.47 106 ILE A CA 1
ATOM 827 C C . ILE A 1 106 ? 33.023 -9.640 -43.451 1.00 51.47 106 ILE A C 1
ATOM 829 O O . ILE A 1 106 ? 32.440 -9.043 -44.351 1.00 51.47 106 ILE A O 1
ATOM 833 N N . THR A 1 107 ? 34.351 -9.714 -43.417 1.00 63.94 107 THR A N 1
ATOM 834 C CA . THR A 1 107 ? 35.201 -9.397 -44.571 1.00 63.94 107 THR A CA 1
ATOM 835 C C . THR A 1 107 ? 35.537 -10.691 -45.305 1.00 63.94 107 THR A C 1
ATOM 837 O O . THR A 1 107 ? 36.687 -11.121 -45.333 1.00 63.94 107 THR A O 1
ATOM 840 N N . SER A 1 108 ? 34.531 -11.364 -45.861 1.00 58.25 108 SER A N 1
ATOM 841 C CA . SER A 1 108 ? 34.746 -12.534 -46.716 1.00 58.25 108 SER A CA 1
ATOM 842 C C . SER A 1 108 ? 34.789 -12.092 -48.179 1.00 58.25 108 SER A C 1
ATOM 844 O O . SER A 1 108 ? 33.831 -12.295 -48.924 1.00 58.25 108 SER A O 1
ATOM 846 N N . ALA A 1 109 ? 35.881 -11.445 -48.590 1.00 68.06 109 ALA A N 1
ATOM 847 C CA . ALA A 1 109 ? 36.197 -11.398 -50.013 1.00 68.06 109 ALA A CA 1
ATOM 848 C C . ALA A 1 109 ? 36.701 -12.801 -50.417 1.00 68.06 109 ALA A C 1
ATOM 850 O O . ALA A 1 109 ? 37.576 -13.328 -49.725 1.00 68.06 109 ALA A O 1
ATOM 851 N N . PRO A 1 110 ? 36.135 -13.439 -51.457 1.00 70.69 110 PRO A N 1
ATOM 852 C CA . PRO A 1 110 ? 36.616 -14.737 -51.938 1.00 70.69 110 PRO A CA 1
ATOM 853 C C . PRO A 1 110 ? 38.068 -14.632 -52.425 1.00 70.69 110 PRO A C 1
ATOM 855 O O . PRO A 1 110 ? 38.530 -13.547 -52.736 1.00 70.69 110 PRO A O 1
ATOM 858 N N . GLU A 1 111 ? 38.819 -15.729 -52.489 1.00 80.94 111 GLU A N 1
ATOM 859 C CA . GLU A 1 111 ? 40.209 -15.688 -52.967 1.00 80.94 111 GLU A CA 1
ATOM 860 C C . GLU A 1 111 ? 40.278 -15.331 -54.468 1.00 80.94 111 GLU A C 1
ATOM 862 O O . GLU A 1 111 ? 39.463 -15.798 -55.266 1.00 80.94 111 GLU A O 1
ATOM 867 N N . ALA A 1 112 ? 41.234 -14.481 -54.866 1.00 84.69 112 ALA A N 1
ATOM 868 C CA . ALA A 1 112 ? 41.369 -14.045 -56.256 1.00 84.69 112 ALA A CA 1
ATOM 869 C C . ALA A 1 112 ? 41.910 -15.180 -57.151 1.00 84.69 112 ALA A C 1
ATOM 871 O O . ALA A 1 112 ? 42.963 -15.742 -56.839 1.00 84.69 112 ALA A O 1
ATOM 872 N N . PRO A 1 113 ? 41.251 -15.511 -58.280 1.00 88.12 113 PRO A N 1
ATOM 873 C CA . PRO A 1 113 ? 41.688 -16.612 -59.129 1.00 88.12 113 PRO A CA 1
ATOM 874 C C . PRO A 1 113 ? 42.965 -16.264 -59.915 1.00 88.12 113 PRO A C 1
ATOM 876 O O . PRO A 1 113 ? 43.149 -15.113 -60.326 1.00 88.12 113 PRO A O 1
ATOM 879 N N . PRO A 1 114 ? 43.841 -17.247 -60.188 1.00 89.62 114 PRO A N 1
ATOM 880 C CA . PRO A 1 114 ? 45.052 -17.022 -60.968 1.00 89.62 114 PRO A CA 1
ATOM 881 C C . PRO A 1 114 ? 44.726 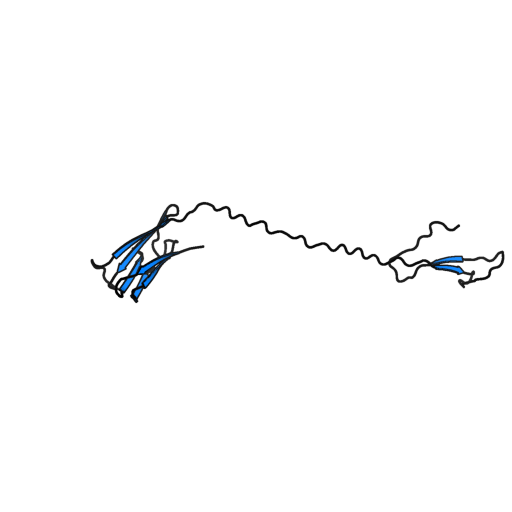-16.762 -62.453 1.00 89.62 114 PRO A C 1
ATOM 883 O O . PRO A 1 114 ? 43.885 -17.461 -63.028 1.00 89.62 114 PRO A O 1
ATOM 886 N N . PRO A 1 115 ? 45.398 -15.799 -63.112 1.00 90.44 115 PRO A N 1
ATOM 887 C CA . PRO A 1 115 ? 45.219 -15.553 -64.539 1.00 90.44 115 PRO A CA 1
ATOM 888 C C . PRO A 1 115 ? 45.873 -16.647 -65.390 1.00 90.44 115 PRO A C 1
ATOM 890 O O . PRO A 1 115 ? 46.901 -17.221 -65.025 1.00 90.44 115 PRO A O 1
ATOM 893 N N . ARG A 1 116 ? 45.304 -16.897 -66.570 1.00 90.25 116 ARG A N 1
ATOM 894 C CA . ARG A 1 116 ? 45.841 -17.805 -67.592 1.00 90.25 116 ARG A CA 1
ATOM 895 C C . ARG A 1 116 ? 46.267 -17.010 -68.818 1.00 90.25 116 ARG A C 1
ATOM 897 O O . ARG A 1 116 ? 45.616 -16.037 -69.192 1.00 90.25 116 ARG A O 1
ATOM 904 N N . ILE A 1 117 ? 47.361 -17.435 -69.439 1.00 90.12 117 ILE A N 1
ATOM 905 C CA . ILE A 1 117 ? 47.943 -16.798 -70.623 1.00 90.12 117 ILE A CA 1
ATOM 906 C C . ILE A 1 117 ? 47.815 -17.759 -71.799 1.00 90.12 117 ILE A C 1
ATOM 908 O O . ILE A 1 117 ? 48.150 -18.935 -71.665 1.00 90.12 117 ILE A O 1
ATOM 912 N N . ARG A 1 118 ? 47.346 -17.254 -72.944 1.00 91.19 118 ARG A N 1
ATOM 913 C CA . ARG A 1 118 ? 47.183 -18.015 -74.188 1.00 91.19 118 ARG A CA 1
ATOM 914 C C . ARG A 1 118 ? 47.728 -17.226 -75.370 1.00 91.19 118 ARG A C 1
ATOM 916 O O . ARG A 1 118 ? 47.519 -16.015 -75.469 1.00 91.19 118 ARG A O 1
ATOM 923 N N . ILE A 1 119 ? 48.401 -17.923 -76.281 1.00 91.94 119 ILE A N 1
ATOM 924 C CA . ILE A 1 119 ? 48.907 -17.358 -77.535 1.00 91.94 119 ILE A CA 1
ATOM 925 C C . ILE A 1 119 ? 48.009 -17.860 -78.658 1.00 91.94 119 ILE A C 1
ATOM 927 O O . ILE A 1 119 ? 47.901 -19.064 -78.883 1.00 91.94 119 ILE A O 1
ATOM 931 N N . LEU A 1 120 ? 47.341 -16.934 -79.341 1.00 93.75 120 LEU A N 1
ATOM 932 C CA . LEU A 1 120 ? 46.351 -17.252 -80.364 1.00 93.75 120 LEU A CA 1
ATOM 933 C C . LEU A 1 120 ? 46.817 -16.812 -81.754 1.00 93.75 120 LEU A C 1
ATOM 935 O O . LEU A 1 120 ? 47.397 -15.735 -81.914 1.00 93.75 120 LEU A O 1
ATOM 939 N N . ASP A 1 121 ? 46.506 -17.618 -82.767 1.00 91.88 121 ASP A N 1
ATOM 940 C CA . ASP A 1 121 ? 46.668 -17.250 -84.173 1.00 91.88 121 ASP A CA 1
ATOM 941 C C . ASP A 1 121 ? 45.607 -16.223 -84.624 1.00 91.88 121 ASP A C 1
ATOM 943 O O . ASP A 1 121 ? 44.693 -15.831 -83.891 1.00 91.88 121 ASP A O 1
ATOM 947 N N . THR A 1 122 ? 45.694 -15.790 -85.883 1.00 90.94 122 THR A N 1
ATOM 948 C CA . THR A 1 122 ? 44.710 -14.879 -86.498 1.00 90.94 122 THR A CA 1
ATOM 949 C C . THR A 1 122 ? 43.285 -15.441 -86.552 1.00 90.94 122 THR A C 1
ATOM 951 O O . THR A 1 122 ? 42.339 -14.681 -86.745 1.00 90.94 122 THR A O 1
ATOM 954 N N . ARG A 1 123 ? 43.114 -16.754 -86.361 1.00 92.50 123 ARG A N 1
ATOM 955 C CA . ARG A 1 123 ? 41.829 -17.457 -86.308 1.00 92.50 123 ARG A CA 1
ATOM 956 C C . ARG A 1 123 ? 41.375 -17.735 -84.869 1.00 92.50 123 ARG A C 1
ATOM 958 O O . ARG A 1 123 ? 40.451 -18.522 -84.689 1.00 92.50 123 ARG A O 1
ATOM 965 N N . GLN A 1 124 ? 41.991 -17.097 -83.865 1.00 90.69 124 GLN A N 1
ATOM 966 C CA . GLN A 1 124 ? 41.689 -17.272 -82.437 1.00 90.69 124 GLN A CA 1
ATOM 967 C C . GLN A 1 124 ? 41.917 -18.705 -81.923 1.00 90.69 124 GLN A C 1
ATOM 969 O O . GLN A 1 124 ? 41.279 -19.135 -80.962 1.00 90.69 124 GLN A O 1
ATOM 974 N N . ARG A 1 125 ? 42.826 -19.461 -82.548 1.00 91.44 125 ARG A N 1
ATOM 975 C CA . ARG A 1 125 ? 43.195 -20.811 -82.103 1.00 91.44 125 ARG A CA 1
ATOM 976 C C . ARG A 1 125 ? 44.515 -20.773 -81.366 1.00 91.44 125 ARG A C 1
ATOM 978 O O . ARG A 1 125 ? 45.437 -20.075 -81.776 1.00 91.44 125 ARG A O 1
ATOM 985 N N . GLU A 1 126 ? 44.589 -21.539 -80.292 1.00 91.19 126 GLU A N 1
ATOM 986 C CA . GLU A 1 126 ? 45.798 -21.656 -79.491 1.00 91.19 126 GLU A CA 1
ATOM 987 C C . GLU A 1 126 ? 46.893 -22.381 -80.265 1.00 91.19 126 GLU A C 1
ATOM 989 O O . GLU A 1 126 ? 46.643 -23.404 -80.907 1.00 91.19 126 GLU A O 1
ATOM 994 N N . VAL A 1 127 ? 48.091 -21.802 -80.243 1.00 90.00 127 VAL A N 1
ATOM 995 C CA . VAL A 1 127 ? 49.246 -22.297 -80.988 1.00 90.00 127 VAL A CA 1
ATOM 996 C C . VAL A 1 127 ? 50.462 -22.393 -80.080 1.00 90.00 127 VAL A C 1
ATOM 998 O O . VAL A 1 127 ? 50.771 -21.470 -79.332 1.00 90.00 127 VAL A O 1
ATOM 1001 N N . GLU A 1 128 ? 51.174 -23.513 -80.179 1.00 85.25 128 GLU A N 1
ATOM 1002 C CA . GLU A 1 128 ? 52.418 -23.758 -79.435 1.00 85.25 128 GLU A CA 1
ATOM 1003 C C . GLU A 1 128 ? 53.669 -23.496 -80.284 1.00 85.25 128 GLU A C 1
ATOM 1005 O O . GLU A 1 128 ? 54.748 -23.244 -79.754 1.00 85.25 128 GLU A O 1
ATOM 1010 N N . THR A 1 129 ? 53.540 -23.541 -81.615 1.00 84.00 129 THR A N 1
ATOM 1011 C CA . THR A 1 129 ? 54.645 -23.321 -82.555 1.00 84.00 129 THR A CA 1
ATOM 1012 C C . THR A 1 129 ? 54.288 -22.222 -83.541 1.00 84.00 129 THR A C 1
ATOM 1014 O O . THR A 1 129 ? 53.173 -22.167 -84.060 1.00 84.00 129 THR A O 1
ATOM 1017 N N . VAL A 1 130 ? 55.242 -21.326 -83.778 1.00 87.25 130 VAL A N 1
ATOM 1018 C CA . VAL A 1 130 ? 55.048 -20.115 -84.581 1.00 87.25 130 VAL A CA 1
ATOM 1019 C C . VAL A 1 130 ? 56.267 -19.880 -85.461 1.00 87.25 130 VAL A C 1
ATOM 1021 O O . VAL A 1 130 ? 57.378 -20.307 -85.134 1.00 87.25 130 VAL A O 1
ATOM 1024 N N . ARG A 1 131 ? 56.068 -19.221 -86.600 1.00 87.31 131 ARG A N 1
ATOM 1025 C CA . ARG A 1 131 ? 57.139 -18.830 -87.520 1.00 87.31 131 ARG A CA 1
ATOM 1026 C C . ARG A 1 131 ? 57.411 -17.337 -87.409 1.00 87.31 131 ARG A C 1
ATOM 1028 O O . ARG A 1 131 ? 56.557 -16.543 -87.020 1.00 87.31 131 ARG A O 1
ATOM 1035 N N . ILE A 1 132 ? 58.624 -16.946 -87.787 1.00 86.62 132 ILE A N 1
ATOM 1036 C CA . ILE A 1 132 ? 59.002 -15.534 -87.863 1.00 86.62 132 ILE A CA 1
ATOM 1037 C C . ILE A 1 132 ? 58.099 -14.850 -88.897 1.00 86.62 132 ILE A C 1
ATOM 1039 O O . ILE A 1 132 ? 58.051 -15.267 -90.053 1.00 86.62 132 ILE A O 1
ATOM 1043 N N . GLY A 1 133 ? 57.390 -13.806 -88.461 1.00 88.69 133 GLY A N 1
ATOM 1044 C CA . GLY A 1 133 ? 56.430 -13.056 -89.276 1.00 88.69 133 GLY A CA 1
ATOM 1045 C C . GLY A 1 133 ? 54.958 -13.376 -88.995 1.00 88.69 133 GLY A C 1
ATOM 1046 O O . GLY A 1 133 ? 54.092 -12.659 -89.498 1.00 88.69 133 GLY A O 1
ATOM 1047 N N . ASP A 1 134 ? 54.654 -14.388 -88.176 1.00 89.19 134 ASP A N 1
ATOM 1048 C CA . ASP A 1 134 ? 53.273 -14.694 -87.797 1.00 89.19 134 ASP A CA 1
ATOM 1049 C C . ASP A 1 134 ? 52.685 -13.597 -86.896 1.00 89.19 134 ASP A C 1
ATOM 1051 O O . ASP A 1 134 ? 53.304 -13.139 -85.932 1.00 89.19 134 ASP A O 1
ATOM 1055 N N . LYS A 1 135 ? 51.447 -13.188 -87.192 1.00 90.69 135 LYS A N 1
ATOM 1056 C CA . LYS A 1 135 ? 50.682 -12.285 -86.328 1.00 90.69 135 LYS A CA 1
ATOM 1057 C C . LYS A 1 135 ? 49.976 -13.094 -85.247 1.00 90.69 135 LYS A C 1
ATOM 1059 O O . LYS A 1 135 ? 49.102 -13.907 -85.551 1.00 90.69 135 LYS A O 1
ATOM 1064 N N . LEU A 1 136 ? 50.318 -12.810 -83.997 1.00 92.75 136 LEU A N 1
ATOM 1065 C CA . LEU A 1 136 ? 49.810 -13.514 -82.825 1.00 92.75 136 LEU A CA 1
ATOM 1066 C C . LEU A 1 136 ? 49.040 -12.564 -81.911 1.00 92.75 136 LEU A C 1
ATOM 1068 O O . LEU A 1 136 ? 49.312 -11.364 -81.863 1.00 92.75 136 LEU A O 1
ATOM 1072 N N . THR A 1 137 ? 48.081 -13.116 -81.175 1.00 92.44 137 THR A N 1
ATOM 1073 C CA . THR A 1 137 ? 47.363 -12.419 -80.107 1.00 92.44 137 THR A CA 1
ATOM 1074 C C . THR A 1 137 ? 47.778 -13.014 -78.774 1.00 92.44 137 THR A C 1
ATOM 1076 O O . THR A 1 137 ? 47.562 -14.198 -78.524 1.00 92.44 137 THR A O 1
ATOM 1079 N N . PHE A 1 138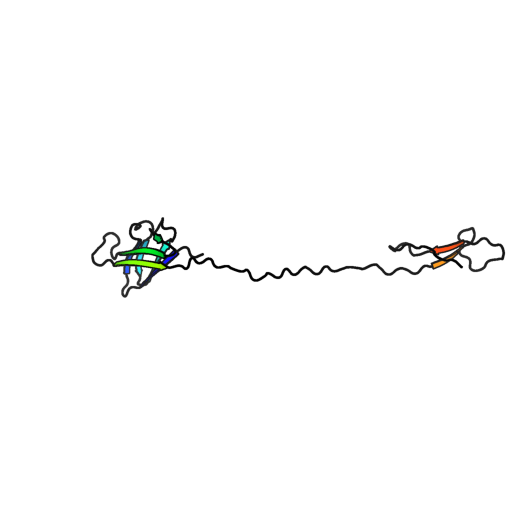 ? 48.352 -12.183 -77.911 1.00 90.56 138 PHE A N 1
ATOM 1080 C CA . PHE A 1 138 ? 48.630 -12.539 -76.528 1.00 90.56 138 PHE A CA 1
ATOM 1081 C C . PHE A 1 138 ? 47.399 -12.224 -75.676 1.00 90.56 138 PHE A C 1
ATOM 1083 O O . PHE A 1 138 ? 47.005 -11.062 -75.564 1.00 90.56 138 PHE A O 1
ATOM 1090 N N . ARG A 1 139 ? 46.760 -13.252 -75.114 1.00 90.50 139 ARG A N 1
ATOM 1091 C CA . ARG A 1 139 ? 45.511 -13.126 -74.353 1.00 90.50 139 ARG A CA 1
ATOM 1092 C C . ARG A 1 139 ? 45.733 -13.547 -72.905 1.00 90.50 139 ARG A C 1
ATOM 1094 O O . ARG A 1 139 ? 46.203 -14.652 -72.652 1.00 90.50 139 ARG A O 1
ATOM 1101 N N . ILE A 1 140 ? 45.361 -12.672 -71.972 1.00 91.19 140 ILE A N 1
ATOM 1102 C CA . ILE A 1 140 ? 45.354 -12.947 -70.530 1.00 91.19 140 ILE A CA 1
ATOM 1103 C C . ILE A 1 140 ? 43.896 -12.989 -70.073 1.00 91.19 140 ILE A C 1
ATOM 1105 O O . ILE A 1 140 ? 43.151 -12.047 -70.340 1.00 91.19 140 ILE A O 1
ATOM 1109 N N . GLU A 1 141 ? 43.485 -14.061 -69.402 1.00 90.62 141 GLU A N 1
ATOM 1110 C CA . GLU A 1 141 ? 42.102 -14.254 -68.954 1.00 90.62 141 GLU A CA 1
ATOM 1111 C C . GLU A 1 141 ? 42.017 -14.811 -67.528 1.00 90.62 141 GLU A C 1
ATOM 1113 O O . GLU A 1 141 ? 42.907 -15.521 -67.063 1.00 90.62 141 GLU A O 1
ATOM 1118 N N . ILE A 1 142 ? 40.934 -14.467 -66.833 1.00 92.25 142 ILE A N 1
ATOM 1119 C CA . ILE A 1 142 ? 40.524 -15.033 -65.541 1.00 92.25 142 ILE A CA 1
ATOM 1120 C C . ILE A 1 142 ? 39.176 -15.746 -65.735 1.00 92.25 142 ILE A C 1
ATOM 1122 O O . ILE A 1 142 ? 38.499 -15.459 -66.726 1.00 92.25 142 ILE A O 1
ATOM 1126 N 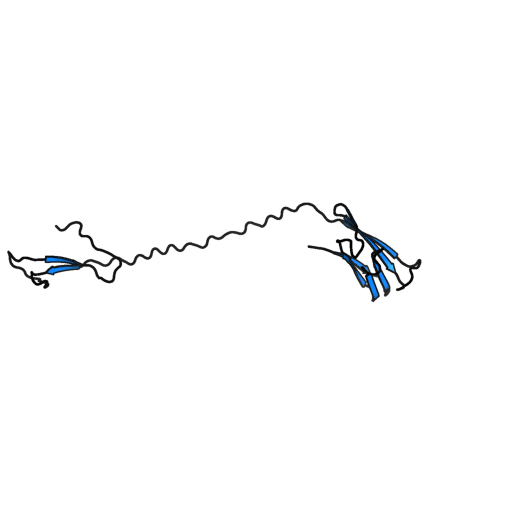N . PRO A 1 143 ? 38.784 -16.682 -64.850 1.00 89.56 143 PRO A N 1
ATOM 1127 C CA . PRO A 1 143 ? 37.457 -17.298 -64.900 1.00 89.56 143 PRO A CA 1
ATOM 1128 C C . PRO A 1 143 ? 36.339 -16.244 -64.954 1.00 89.56 143 PRO A C 1
ATOM 1130 O O . PRO A 1 143 ? 36.521 -15.138 -64.461 1.00 89.56 143 PRO A O 1
ATOM 1133 N N . GLU A 1 144 ? 35.187 -16.569 -65.541 1.00 85.00 144 GLU A N 1
ATOM 1134 C CA . GLU A 1 144 ? 34.034 -15.647 -65.550 1.00 85.00 144 GLU A CA 1
ATOM 1135 C C . GLU A 1 144 ? 33.234 -15.704 -64.236 1.00 85.00 144 GLU A C 1
ATOM 1137 O O . GLU A 1 144 ? 32.563 -14.742 -63.875 1.00 85.00 144 GLU A O 1
ATOM 1142 N N . ASP A 1 145 ? 33.351 -16.802 -63.484 1.00 86.12 145 ASP A N 1
ATOM 1143 C CA . ASP A 1 145 ? 32.685 -17.006 -62.192 1.00 86.12 145 ASP A CA 1
ATOM 1144 C C . ASP A 1 145 ? 33.526 -16.446 -61.033 1.00 86.12 145 ASP A C 1
ATOM 1146 O O . ASP A 1 145 ? 34.037 -17.164 -60.173 1.00 86.12 145 ASP A O 1
ATOM 1150 N N . THR A 1 146 ? 33.782 -15.140 -61.073 1.00 84.31 146 THR A N 1
ATOM 1151 C CA . THR A 1 146 ? 34.520 -14.440 -60.017 1.00 84.31 146 THR A CA 1
ATOM 1152 C C . THR A 1 146 ? 34.130 -12.964 -59.948 1.00 84.31 146 THR A C 1
ATOM 1154 O O . THR A 1 146 ? 33.898 -12.336 -60.980 1.00 84.31 146 THR A O 1
ATOM 1157 N N . PRO A 1 147 ? 34.089 -12.360 -58.744 1.00 85.69 147 PRO A N 1
ATOM 1158 C CA . PRO A 1 147 ? 33.863 -10.923 -58.592 1.00 85.69 147 PRO A CA 1
ATOM 1159 C C . PRO A 1 147 ? 35.086 -10.072 -58.979 1.00 85.69 147 PRO A C 1
ATOM 1161 O O . PRO A 1 147 ? 35.021 -8.843 -58.930 1.00 85.69 147 PRO A O 1
ATOM 1164 N N . TYR A 1 148 ? 36.218 -10.698 -59.311 1.00 87.38 148 TYR A N 1
ATOM 1165 C CA . TYR A 1 148 ? 37.457 -10.009 -59.658 1.00 87.38 148 TYR A CA 1
ATOM 1166 C C . TYR A 1 148 ? 37.503 -9.606 -61.137 1.00 87.38 148 TYR A C 1
ATOM 1168 O O . TYR A 1 148 ? 37.095 -10.359 -62.013 1.00 87.38 148 TYR A O 1
ATOM 1176 N N . GLY A 1 149 ? 38.071 -8.429 -61.415 1.00 88.62 149 GLY A N 1
ATOM 1177 C CA . GLY A 1 149 ? 38.462 -7.992 -62.759 1.00 88.62 149 GLY A CA 1
ATOM 1178 C C . GLY A 1 149 ? 39.977 -8.078 -62.966 1.00 88.62 149 GLY A C 1
ATOM 1179 O O . GLY A 1 149 ? 40.741 -8.141 -62.002 1.00 88.62 149 GLY A O 1
ATOM 1180 N N . ILE A 1 150 ? 40.427 -8.045 -64.224 1.00 88.81 150 ILE A N 1
ATOM 1181 C CA . ILE A 1 150 ? 41.853 -8.071 -64.583 1.00 88.81 150 ILE A CA 1
ATOM 1182 C C . ILE A 1 150 ? 42.290 -6.770 -65.266 1.00 88.81 150 ILE A C 1
ATOM 1184 O O . ILE A 1 150 ? 41.590 -6.230 -66.119 1.00 88.81 150 ILE A O 1
ATOM 1188 N N . PHE A 1 151 ? 43.482 -6.285 -64.909 1.00 90.25 151 PHE A N 1
ATOM 1189 C CA . PHE A 1 151 ? 44.132 -5.142 -65.547 1.00 90.25 151 PHE A CA 1
ATOM 1190 C C . PHE A 1 151 ? 45.629 -5.421 -65.741 1.00 90.25 151 PHE A C 1
ATOM 1192 O O . PHE A 1 151 ? 46.350 -5.704 -64.780 1.00 90.25 151 PHE A O 1
ATOM 1199 N N . ALA A 1 152 ? 46.103 -5.354 -66.986 1.00 86.50 152 ALA A N 1
ATOM 1200 C CA . ALA A 1 152 ? 47.509 -5.564 -67.316 1.00 86.50 152 ALA A CA 1
ATOM 1201 C C . ALA A 1 152 ? 48.307 -4.269 -67.108 1.00 86.50 152 ALA A C 1
ATOM 1203 O O . ALA A 1 152 ? 48.003 -3.236 -67.696 1.00 86.50 152 ALA A O 1
ATOM 1204 N N . ARG A 1 153 ? 49.337 -4.340 -66.262 1.00 87.81 153 ARG A N 1
ATOM 1205 C CA . ARG A 1 153 ? 50.165 -3.188 -65.857 1.00 87.81 153 ARG A CA 1
ATOM 1206 C C . ARG A 1 153 ? 51.529 -3.128 -66.545 1.00 87.81 153 ARG A C 1
ATOM 1208 O O . ARG A 1 153 ? 52.052 -2.041 -66.745 1.00 87.81 153 ARG A O 1
ATOM 1215 N N . SER A 1 154 ? 52.103 -4.277 -66.896 1.00 86.81 154 SER A N 1
ATOM 1216 C CA . SER A 1 154 ? 53.379 -4.378 -67.606 1.00 86.81 154 SER A CA 1
ATOM 1217 C C . SER A 1 154 ? 53.417 -5.683 -68.399 1.00 86.81 154 SER A C 1
ATOM 1219 O O . SER A 1 154 ? 53.129 -6.738 -67.832 1.00 86.81 154 SER A O 1
ATOM 1221 N N . CYS A 1 155 ? 53.749 -5.597 -69.687 1.00 78.50 155 CYS A N 1
ATOM 1222 C CA . CYS A 1 155 ? 53.904 -6.726 -70.605 1.00 78.50 155 CYS A CA 1
ATOM 1223 C C . CYS A 1 155 ? 55.248 -6.545 -71.317 1.00 78.50 155 CYS A C 1
ATOM 1225 O O . CYS A 1 155 ? 55.313 -5.834 -72.321 1.00 78.50 155 CYS A O 1
ATOM 1227 N N . VAL A 1 156 ? 56.307 -7.105 -70.734 1.00 79.50 156 VAL A N 1
ATOM 1228 C CA . VAL A 1 156 ? 57.683 -7.055 -71.255 1.00 79.50 156 VAL A CA 1
ATOM 1229 C C . VAL A 1 156 ? 58.104 -8.433 -71.725 1.00 79.50 156 VAL A C 1
ATOM 1231 O O . VAL A 1 156 ? 57.716 -9.406 -71.040 1.00 79.50 156 VAL A O 1
#

Secondary structure (DSSP, 8-state):
---EEEEEEEEEEEEEEEEEETTEEEEEEEEEEEEEEEEEEEETTSTTT--EEETTEEEEEEEEESSSS---TT-EEEEEEEE-------------------------PPPPPPPEEEEE-TTS-B-S---TT---EEEEE--SSSS---------

Sequence (156 aa):
KDTRIAVQVRTNKPFNGRIYALGRSETCNIDVINSDLFRLDLTMSGQDCNTQSVTGVYSNTVVLQHHSVVMTKADKIYKVKCTYDMSSKNITFGMMPIRDPEMISITSAPEAPPPRIRILDTRQREVETVRIGDKLTFRIEIPEDTPYGIFARSCV

pLDDT: mean 86.26, std 11.92, range [51.47, 97.38]

InterPro domains:
  IPR001507 Zona pellucida domain [PS51034] (1-156)
  IPR052774 C. elegans Developmental and Neuronal Protein [PTHR47327] (3-156)
  IPR060373 Let-653, immunoglobulin-like domain [PF28434] (2-70)

Foldseek 3Di:
DDFKDKDKAAAPFFAFEKKAWPPQPPQFIDGGDRDRIDITIGGCVCPRRNWDDDPQKTKTKMKTARHHPDRDPVIDIDIDIDGDDPDDDPPPPDDDDPDDPPPPPPPPQDDFFDKDWFKAFPVRDGDDDDDPPGDIDIDIDDDPPHPDDDDDDDDD

Mean predicted aligned error: 17.07 Å

Organism: NCBI:txid36148